Protein AF-D0NAR8-F1 (afdb_monomer_lite)

Sequence (152 aa):
MAVKVINKGDDSAAKRYLLDIAKFHYDNLNNCILAELLELKSSEFAEIKTELEHRCYVKFRYSLFAGPPPFELVAHAASTVPAHEMETWLSAQLDIARYDMQEHRVYKMTDNDQLRLEQLVACAHKKLGPWDETELNREQFYDALAEIVRCA

Foldseek 3Di:
DQLVVLVPDDDPLQSVLSVLLVVQLVVFLVVQLVVVVVVDPDPDPVVSVVVSCVRSPRDSDPACLSPAHQPCVQQVPHQWHFLVSSLVVLVVRLVVNVVCCVVVVTDVDDPVSNVLSVQLSVLSCVQSVVRGRPIGGNVRVSVSRVSSNVRD

Organism: Phytophthora infestans (strain T30-4) (NCBI:txid403677)

Radius of gyration: 17.8 Å; chains: 1; bounding box: 34×36×50 Å

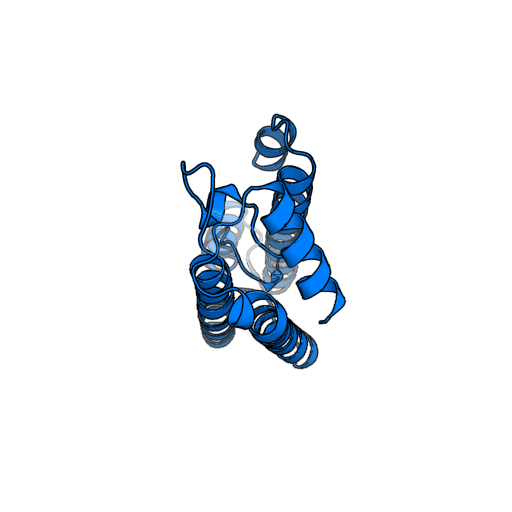Structure (mmCIF, N/CA/C/O backbone):
data_AF-D0NAR8-F1
#
_entry.id   AF-D0NAR8-F1
#
loop_
_atom_site.group_PDB
_atom_site.id
_atom_site.type_symbol
_atom_site.label_atom_id
_atom_site.label_alt_id
_atom_site.label_comp_id
_atom_site.label_asym_id
_atom_site.label_entity_id
_atom_site.label_seq_id
_atom_site.pdbx_PDB_ins_code
_atom_site.Cartn_x
_atom_site.Cartn_y
_atom_site.Cartn_z
_atom_site.occupancy
_atom_site.B_iso_or_equiv
_atom_site.auth_seq_id
_atom_site.auth_comp_id
_atom_site.auth_asym_id
_atom_site.auth_atom_id
_atom_site.pdbx_PDB_model_num
ATOM 1 N N . MET A 1 1 ? -6.258 17.018 9.406 1.00 65.38 1 MET A N 1
ATOM 2 C CA . MET A 1 1 ? -6.691 15.639 9.083 1.00 65.38 1 MET A CA 1
ATOM 3 C C . MET A 1 1 ? -6.069 15.236 7.757 1.00 65.38 1 MET A C 1
ATOM 5 O O . MET A 1 1 ? -6.126 16.047 6.837 1.00 65.38 1 MET A O 1
ATOM 9 N N . ALA A 1 2 ? -5.478 14.040 7.671 1.00 76.75 2 ALA A N 1
ATOM 10 C CA . ALA A 1 2 ? -4.703 13.566 6.516 1.00 76.75 2 ALA A CA 1
ATOM 11 C C . ALA A 1 2 ? -5.471 13.687 5.188 1.00 76.75 2 ALA A C 1
ATOM 13 O O . ALA A 1 2 ? -4.961 14.269 4.238 1.00 76.75 2 ALA A O 1
ATOM 14 N N . VAL A 1 3 ? -6.750 13.298 5.169 1.00 82.56 3 VAL A N 1
ATOM 15 C CA . VAL A 1 3 ? -7.638 13.417 3.994 1.00 82.56 3 VAL A CA 1
ATOM 16 C C . VAL A 1 3 ? -7.717 14.849 3.449 1.00 82.56 3 VAL A C 1
ATOM 18 O O . VAL A 1 3 ? -7.677 15.057 2.241 1.00 82.56 3 VAL A O 1
ATOM 21 N N . LYS A 1 4 ? -7.768 15.869 4.322 1.00 83.19 4 LYS A N 1
ATOM 22 C CA . LYS A 1 4 ? -7.787 17.279 3.884 1.00 83.19 4 LYS A CA 1
ATOM 23 C C . LYS A 1 4 ? -6.478 17.699 3.216 1.00 83.19 4 LYS A C 1
ATOM 25 O O . LYS A 1 4 ? -6.505 18.599 2.387 1.00 83.19 4 LYS A O 1
ATOM 30 N N . VAL A 1 5 ? -5.351 17.108 3.612 1.00 81.81 5 VAL A N 1
ATOM 31 C CA . VAL A 1 5 ? -4.043 17.375 2.998 1.00 81.81 5 VAL A CA 1
ATOM 32 C C . VAL A 1 5 ? -3.958 16.662 1.651 1.00 81.81 5 VAL A C 1
ATOM 34 O O . VAL A 1 5 ? -3.660 17.314 0.659 1.00 81.81 5 VAL A O 1
ATOM 37 N N . ILE A 1 6 ? -4.331 15.379 1.596 1.00 84.25 6 ILE A N 1
ATOM 38 C CA . ILE A 1 6 ? -4.351 14.574 0.363 1.00 84.25 6 ILE A CA 1
ATOM 39 C C . ILE A 1 6 ? -5.232 15.232 -0.707 1.00 84.25 6 ILE A C 1
ATOM 41 O O . ILE A 1 6 ? -4.829 15.373 -1.857 1.00 84.25 6 ILE A O 1
ATOM 45 N N . ASN A 1 7 ? -6.412 15.727 -0.324 1.00 86.06 7 ASN A N 1
ATOM 46 C CA . ASN A 1 7 ? -7.346 16.344 -1.265 1.00 86.06 7 ASN A CA 1
ATOM 47 C C . ASN A 1 7 ? -6.821 17.619 -1.945 1.00 86.06 7 ASN A C 1
ATOM 49 O O . ASN A 1 7 ? -7.359 17.975 -2.993 1.00 86.06 7 ASN A O 1
ATOM 53 N N . LYS A 1 8 ? -5.784 18.269 -1.396 1.00 86.88 8 LYS A N 1
ATOM 54 C CA . LYS A 1 8 ? -5.131 19.438 -2.007 1.00 86.88 8 LYS A CA 1
ATOM 55 C C . LYS A 1 8 ? -4.143 19.086 -3.119 1.00 86.88 8 LYS A C 1
ATOM 57 O O . LYS A 1 8 ? -3.727 19.995 -3.819 1.00 86.88 8 LYS A O 1
ATOM 62 N N . GLY A 1 9 ? -3.734 17.822 -3.245 1.00 83.69 9 GLY A N 1
ATOM 63 C CA . GLY A 1 9 ? -2.835 17.402 -4.318 1.00 83.69 9 GLY A CA 1
ATOM 64 C C . GLY A 1 9 ? -3.507 17.478 -5.689 1.00 83.69 9 GLY A C 1
ATOM 65 O O . GLY A 1 9 ? -4.735 17.366 -5.783 1.00 83.69 9 GLY A O 1
ATOM 66 N N . ASP A 1 10 ? -2.697 17.614 -6.735 1.00 86.50 10 ASP A N 1
ATOM 67 C CA . ASP A 1 10 ? -3.163 17.683 -8.126 1.00 86.50 10 ASP A CA 1
ATOM 68 C C . ASP A 1 10 ? -3.060 16.330 -8.851 1.00 86.50 10 ASP A C 1
ATOM 70 O O . ASP A 1 10 ? -3.876 16.032 -9.723 1.00 86.50 10 ASP A O 1
ATOM 74 N N . ASP A 1 11 ? -2.121 15.464 -8.451 1.00 85.94 11 ASP A N 1
ATOM 75 C CA . ASP A 1 11 ? -1.974 14.118 -9.017 1.00 85.94 11 ASP A CA 1
ATOM 76 C C . ASP A 1 11 ? -3.108 13.193 -8.548 1.00 85.94 11 ASP A C 1
ATOM 78 O O . ASP A 1 11 ? -3.157 12.734 -7.405 1.00 85.94 11 ASP A O 1
ATOM 82 N N . SER A 1 12 ? -4.032 12.899 -9.461 1.00 86.94 12 SER A N 1
ATOM 83 C CA . SER A 1 12 ? -5.187 12.044 -9.187 1.00 86.94 12 SER A CA 1
ATOM 84 C C . SER A 1 12 ? -4.835 10.594 -8.823 1.00 86.94 12 SER A C 1
ATOM 86 O O . SER A 1 12 ? -5.561 9.991 -8.027 1.00 86.94 12 SER A O 1
ATOM 88 N N . ALA A 1 13 ? -3.740 10.040 -9.357 1.00 86.81 13 ALA A N 1
ATOM 89 C CA . ALA A 1 13 ? -3.303 8.678 -9.064 1.00 86.81 13 ALA A CA 1
ATOM 90 C C . ALA A 1 13 ? -2.695 8.616 -7.661 1.00 86.81 13 ALA A C 1
ATOM 92 O O . ALA A 1 13 ? -3.166 7.838 -6.827 1.00 86.81 13 ALA A O 1
ATOM 93 N N . ALA A 1 14 ? -1.756 9.520 -7.357 1.00 86.88 14 ALA A N 1
ATOM 94 C CA . ALA A 1 14 ? -1.178 9.645 -6.019 1.00 86.88 14 ALA A CA 1
ATOM 95 C C . ALA A 1 14 ? -2.262 9.848 -4.951 1.00 86.88 14 ALA A C 1
ATOM 97 O O . ALA A 1 14 ? -2.258 9.187 -3.912 1.00 86.88 14 ALA A O 1
ATOM 98 N N . LYS A 1 15 ? -3.239 10.725 -5.220 1.00 89.12 15 LYS A N 1
ATOM 99 C CA . LYS A 1 15 ? -4.372 10.965 -4.314 1.00 89.12 15 LYS A CA 1
ATOM 100 C C . LYS A 1 15 ? -5.164 9.706 -4.028 1.00 89.12 15 LYS A C 1
ATOM 102 O O . LYS A 1 15 ? -5.512 9.485 -2.874 1.00 89.12 15 LYS A O 1
ATOM 107 N N . ARG A 1 16 ? -5.481 8.916 -5.056 1.00 88.06 16 ARG A N 1
ATOM 108 C CA . ARG A 1 16 ? -6.263 7.689 -4.891 1.00 88.06 16 ARG A CA 1
ATOM 109 C C . ARG A 1 16 ? -5.545 6.724 -3.955 1.00 88.06 16 ARG A C 1
ATOM 111 O O . ARG A 1 16 ? -6.128 6.350 -2.946 1.00 88.06 16 ARG A O 1
ATOM 118 N N . TYR A 1 17 ? -4.270 6.441 -4.217 1.00 86.75 17 TYR A N 1
ATOM 119 C CA . TYR A 1 17 ? -3.479 5.556 -3.361 1.00 86.75 17 TYR A CA 1
ATOM 120 C C . TYR A 1 17 ? -3.367 6.083 -1.930 1.00 86.75 17 TYR A C 1
ATOM 122 O O . TYR A 1 17 ? -3.604 5.350 -0.977 1.00 86.75 17 TYR A O 1
ATOM 130 N N . LEU A 1 18 ? -3.099 7.379 -1.752 1.00 87.44 18 LEU A N 1
ATOM 131 C CA . LEU A 1 18 ? -3.034 7.984 -0.421 1.00 87.44 18 LEU A CA 1
ATOM 132 C C . LEU A 1 18 ? -4.375 7.933 0.328 1.00 87.44 18 LEU A C 1
ATOM 134 O O . LEU A 1 18 ? -4.382 7.784 1.552 1.00 87.44 18 LEU A O 1
ATOM 138 N N . LEU A 1 19 ? -5.504 8.072 -0.373 1.00 88.56 19 LEU A N 1
ATOM 139 C CA . LEU A 1 19 ? -6.835 7.941 0.220 1.00 88.56 19 LEU A CA 1
ATOM 140 C C . LEU A 1 19 ? -7.133 6.498 0.627 1.00 88.56 19 LEU A C 1
ATOM 142 O O . LEU A 1 19 ? -7.647 6.300 1.726 1.00 88.56 19 LEU A 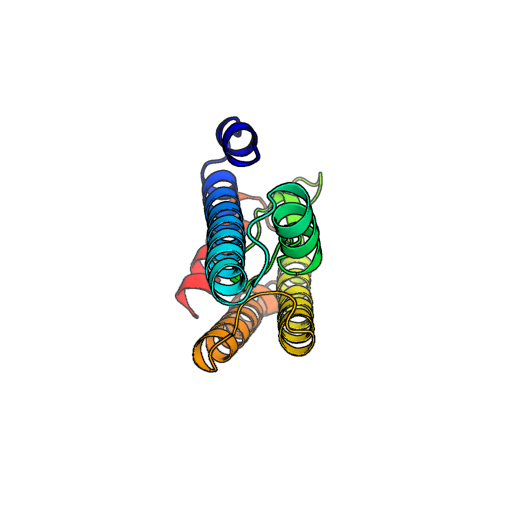O 1
ATOM 146 N N . ASP A 1 20 ? -6.784 5.519 -0.208 1.00 85.44 20 ASP A N 1
ATOM 147 C CA . ASP A 1 20 ? -6.939 4.095 0.105 1.00 85.44 20 ASP A CA 1
ATOM 148 C C . ASP A 1 20 ? -6.100 3.723 1.335 1.00 85.44 20 ASP A C 1
ATOM 150 O O . ASP A 1 20 ? -6.621 3.141 2.290 1.00 85.44 20 ASP A O 1
ATOM 154 N N . ILE A 1 21 ? -4.851 4.203 1.389 1.00 85.12 21 ILE A N 1
ATOM 155 C CA . ILE A 1 21 ? -3.963 4.004 2.536 1.00 85.12 21 ILE A CA 1
ATOM 156 C C . ILE A 1 21 ? -4.544 4.642 3.803 1.00 85.12 21 ILE A C 1
ATOM 158 O O . ILE A 1 21 ? -4.618 4.014 4.862 1.00 85.12 21 ILE A O 1
ATOM 162 N N . ALA A 1 22 ? -4.997 5.896 3.712 1.00 85.75 22 ALA A N 1
ATOM 163 C CA . ALA A 1 22 ? -5.604 6.583 4.845 1.00 85.75 22 ALA A CA 1
ATOM 164 C C . ALA A 1 22 ? -6.866 5.884 5.338 1.00 85.75 22 ALA A C 1
ATOM 166 O O . ALA A 1 22 ? -7.045 5.743 6.549 1.00 85.75 22 ALA A O 1
ATOM 167 N N . LYS A 1 23 ? -7.715 5.423 4.420 1.00 86.12 23 LYS A N 1
ATOM 168 C CA . LYS A 1 23 ? -8.919 4.673 4.754 1.00 86.12 23 LYS A CA 1
ATOM 169 C C . LYS A 1 23 ? -8.572 3.381 5.486 1.00 86.12 23 LYS A C 1
ATOM 171 O O . LYS A 1 23 ? -9.100 3.171 6.570 1.00 86.12 23 LYS A O 1
ATOM 176 N N . PHE A 1 24 ? -7.637 2.585 4.968 1.00 84.06 24 PHE A N 1
ATOM 177 C CA . PHE A 1 24 ? -7.184 1.358 5.624 1.00 84.06 24 PHE A CA 1
ATOM 178 C C . PHE A 1 24 ? -6.733 1.608 7.071 1.00 84.06 24 PHE A C 1
ATOM 180 O O . PHE A 1 24 ? -7.134 0.884 7.981 1.00 84.06 24 PHE A O 1
ATOM 187 N N . HIS A 1 25 ? -5.941 2.655 7.322 1.00 82.06 25 HIS A N 1
ATOM 188 C CA . HIS A 1 25 ? -5.509 2.976 8.685 1.00 82.06 25 HIS A CA 1
ATOM 189 C C . HIS A 1 25 ? -6.653 3.435 9.591 1.00 82.06 25 HIS A C 1
ATOM 191 O O . HIS A 1 25 ? -6.705 3.015 10.746 1.00 82.06 25 HIS A O 1
ATOM 197 N N . TYR A 1 26 ? -7.561 4.280 9.093 1.00 84.69 26 TYR A N 1
ATOM 198 C CA . TYR A 1 26 ? -8.714 4.727 9.877 1.00 84.69 26 TYR A CA 1
ATOM 199 C C . TYR A 1 26 ? -9.671 3.576 10.195 1.00 84.69 26 TYR A C 1
ATOM 201 O O . TYR A 1 26 ? -10.137 3.485 11.328 1.00 84.69 26 TYR A O 1
ATOM 209 N N . ASP A 1 27 ? -9.914 2.678 9.241 1.00 85.12 27 ASP A N 1
ATOM 210 C CA . ASP A 1 27 ? -10.768 1.506 9.435 1.00 85.12 27 ASP A CA 1
ATOM 211 C C . ASP A 1 27 ? -10.151 0.556 10.476 1.00 85.12 27 ASP A C 1
ATOM 213 O O . ASP A 1 27 ? -10.838 0.127 11.401 1.00 85.12 27 ASP A O 1
ATOM 217 N N . ASN A 1 28 ? -8.838 0.303 10.413 1.00 80.69 28 ASN A N 1
ATOM 218 C CA . ASN A 1 28 ? -8.139 -0.508 11.416 1.00 80.69 28 ASN A CA 1
ATOM 219 C C . ASN A 1 28 ? -8.142 0.124 12.810 1.00 80.69 28 ASN A C 1
ATOM 221 O O . ASN A 1 28 ? -8.380 -0.571 13.799 1.00 80.69 28 ASN A O 1
ATOM 225 N N . LEU A 1 29 ? -7.902 1.434 12.896 1.00 82.50 29 LEU A N 1
ATOM 226 C CA . LEU A 1 29 ? -7.947 2.154 14.165 1.00 82.50 29 LEU A CA 1
ATOM 227 C C . LEU A 1 29 ? -9.349 2.086 14.779 1.00 82.50 29 LEU A C 1
ATOM 229 O O . LEU A 1 29 ? -9.486 1.756 15.953 1.00 82.50 29 LEU A O 1
ATOM 233 N N . ASN A 1 30 ? -10.387 2.337 13.978 1.00 86.44 30 ASN A N 1
ATOM 234 C CA . ASN A 1 30 ? -11.775 2.252 14.426 1.00 86.44 30 ASN A CA 1
ATOM 235 C C . ASN A 1 30 ? -12.138 0.835 14.881 1.00 86.44 30 ASN A C 1
ATOM 237 O O . ASN A 1 30 ? -12.743 0.678 15.937 1.00 86.44 30 ASN A O 1
ATOM 241 N N . ASN A 1 31 ? -11.742 -0.192 14.127 1.00 84.25 31 ASN A N 1
ATOM 242 C CA . ASN A 1 31 ? -12.005 -1.584 14.487 1.00 84.25 31 ASN A CA 1
ATOM 243 C C . ASN A 1 31 ? -11.319 -1.974 15.800 1.00 84.25 31 ASN A C 1
ATOM 245 O O . ASN A 1 31 ? -11.947 -2.621 16.635 1.00 84.25 31 ASN A O 1
ATOM 249 N N . CYS A 1 32 ? -10.069 -1.550 16.011 1.00 83.62 32 CYS A N 1
ATOM 250 C CA . CYS A 1 32 ? -9.391 -1.763 17.287 1.00 83.62 32 CYS A CA 1
ATOM 251 C C . CYS A 1 32 ? -10.131 -1.070 18.432 1.00 83.62 32 CYS A C 1
ATOM 253 O O . CYS A 1 32 ? -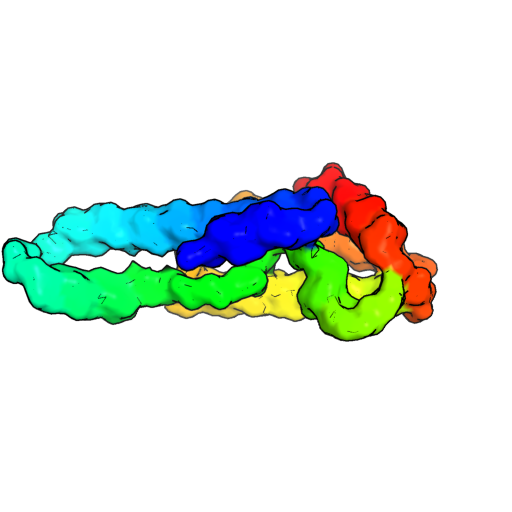10.432 -1.709 19.435 1.00 83.62 32 CYS A O 1
ATOM 255 N N . ILE A 1 33 ? -10.478 0.213 18.267 1.00 86.56 33 ILE A N 1
ATOM 256 C CA . ILE A 1 33 ? -11.185 0.976 19.303 1.00 86.56 33 ILE A CA 1
ATOM 257 C C . ILE A 1 33 ? -12.494 0.277 19.679 1.00 86.56 33 ILE A C 1
ATOM 259 O O . ILE A 1 33 ? -12.789 0.127 20.860 1.00 86.56 33 ILE A O 1
ATOM 263 N N . LEU A 1 34 ? -13.267 -0.179 18.690 1.00 87.69 34 LEU A N 1
ATOM 264 C CA . LEU A 1 34 ? -14.518 -0.898 18.931 1.00 87.69 34 LEU A CA 1
ATOM 265 C C . LEU A 1 34 ? -14.299 -2.225 19.666 1.00 87.69 34 LEU A C 1
ATOM 267 O O . LEU A 1 34 ? -15.085 -2.546 20.552 1.00 87.69 34 LEU A O 1
ATOM 271 N N . ALA A 1 35 ? -13.254 -2.980 19.322 1.00 84.44 35 ALA A N 1
ATOM 272 C CA . ALA A 1 35 ? -12.926 -4.232 19.997 1.00 84.44 35 ALA A CA 1
ATOM 273 C C . ALA A 1 35 ? -12.499 -3.999 21.456 1.00 84.44 35 ALA A C 1
ATOM 275 O O . ALA A 1 35 ? -13.053 -4.618 22.359 1.00 84.44 35 ALA A O 1
ATOM 276 N N . GLU A 1 36 ? -11.589 -3.055 21.704 1.00 86.31 36 GLU A N 1
ATOM 277 C CA . GLU A 1 36 ? -11.095 -2.750 23.053 1.00 86.31 36 GLU A CA 1
ATOM 278 C C . GLU A 1 36 ? -12.186 -2.159 23.951 1.00 86.31 36 GLU A C 1
ATOM 280 O O . GLU A 1 36 ? -12.275 -2.505 25.126 1.00 86.31 36 GLU A O 1
ATOM 285 N N . LEU A 1 37 ? -13.081 -1.321 23.414 1.00 86.88 37 LEU A N 1
ATOM 286 C CA . LEU A 1 37 ? -14.216 -0.790 24.177 1.00 86.88 37 LEU A CA 1
ATOM 287 C C . LEU A 1 37 ? -15.155 -1.886 24.710 1.00 86.88 37 LEU A C 1
ATOM 289 O O . LEU A 1 37 ? -15.831 -1.650 25.708 1.00 86.88 37 LEU A O 1
ATOM 293 N N . LEU A 1 38 ? -15.204 -3.064 24.078 1.00 85.38 38 LEU A N 1
ATOM 294 C CA . LEU A 1 38 ? -15.977 -4.211 24.573 1.00 85.38 38 LEU A CA 1
ATOM 295 C C . LEU A 1 38 ? -15.266 -4.961 25.710 1.00 85.38 38 LEU A C 1
ATOM 297 O O . LEU A 1 38 ? -15.927 -5.647 26.490 1.00 85.38 38 LEU A O 1
ATOM 301 N N . GLU A 1 39 ? -13.941 -4.849 25.808 1.00 86.38 39 GLU A N 1
ATOM 302 C CA . GLU A 1 39 ? -13.127 -5.544 26.812 1.00 86.38 39 GLU A CA 1
ATOM 303 C C . GLU A 1 39 ? -12.797 -4.673 28.032 1.00 86.38 39 GLU A C 1
ATOM 305 O O . GLU A 1 39 ? -12.563 -5.188 29.134 1.00 86.38 39 GLU A O 1
ATOM 310 N N . LEU A 1 40 ? -12.782 -3.349 27.861 1.00 86.62 40 LEU A N 1
ATOM 311 C CA . LEU A 1 40 ? -12.502 -2.404 28.935 1.00 86.62 40 LEU A CA 1
ATOM 312 C C . LEU A 1 40 ? -13.608 -2.426 29.998 1.00 86.62 40 LEU A C 1
ATOM 314 O O . LEU A 1 40 ? -14.799 -2.342 29.717 1.00 86.62 40 LEU A O 1
ATOM 318 N N . LYS A 1 41 ? -13.186 -2.515 31.263 1.00 85.81 41 LYS A N 1
ATOM 319 C CA . LYS A 1 41 ? -14.087 -2.556 32.428 1.00 85.81 41 LYS A CA 1
ATOM 320 C C . LYS A 1 41 ? -14.349 -1.184 33.050 1.00 85.81 41 LYS A C 1
ATOM 322 O O . LYS A 1 41 ? -15.271 -1.056 33.849 1.00 85.81 41 LYS A O 1
ATOM 327 N N . SER A 1 42 ? -13.512 -0.193 32.739 1.00 82.75 42 SER A N 1
ATOM 328 C CA . SER A 1 42 ? -13.656 1.168 33.256 1.00 82.75 42 SER A CA 1
ATOM 329 C C . SER A 1 42 ? -14.708 1.930 32.454 1.00 82.75 42 SER A C 1
ATOM 331 O O . SER A 1 42 ? -14.793 1.778 31.239 1.00 82.75 42 SER A O 1
ATOM 333 N N . SER A 1 43 ? -15.495 2.757 33.140 1.00 83.31 43 SER A N 1
ATOM 334 C CA . SER A 1 43 ? -16.401 3.742 32.537 1.00 83.31 43 SER A CA 1
ATOM 335 C C . SER A 1 43 ? -15.822 5.164 32.561 1.00 83.31 43 SER A C 1
ATOM 337 O O . SER A 1 43 ? -16.462 6.093 32.070 1.00 83.31 43 SER A O 1
ATOM 339 N N . GLU A 1 44 ? -14.634 5.352 33.145 1.00 92.56 44 GLU A N 1
ATOM 340 C CA . GLU A 1 44 ? -13.981 6.654 33.279 1.00 92.56 44 GLU A CA 1
ATOM 341 C C . GLU A 1 44 ? -13.289 7.053 31.973 1.00 92.56 44 GLU A C 1
ATOM 343 O O . GLU A 1 44 ? -12.384 6.376 31.484 1.00 92.56 44 GLU A O 1
ATOM 348 N N . PHE A 1 45 ? -13.681 8.198 31.411 1.00 87.94 45 PHE A N 1
ATOM 349 C CA . PHE A 1 45 ? -13.205 8.635 30.095 1.00 87.94 45 PHE A CA 1
ATOM 350 C C . PHE A 1 45 ? -11.678 8.769 30.012 1.00 87.94 45 PHE A C 1
ATOM 352 O O . PHE A 1 45 ? -11.081 8.391 29.006 1.00 87.94 45 PHE A O 1
ATOM 359 N N . ALA A 1 46 ? -11.034 9.305 31.053 1.00 91.44 46 ALA A N 1
ATOM 360 C CA . ALA A 1 46 ? -9.586 9.511 31.057 1.00 91.44 46 ALA A CA 1
ATOM 361 C C . ALA A 1 46 ? -8.807 8.182 31.030 1.00 91.44 46 ALA A C 1
ATOM 363 O O . ALA A 1 46 ? -7.792 8.077 30.337 1.00 91.44 46 ALA A O 1
ATOM 364 N N . GLU A 1 47 ? -9.305 7.167 31.738 1.00 88.56 47 GLU A N 1
ATOM 365 C CA . GLU A 1 47 ? -8.712 5.828 31.771 1.00 88.56 47 GLU A CA 1
ATOM 366 C C . GLU A 1 47 ? -8.941 5.101 30.446 1.00 88.56 47 GLU A C 1
ATOM 368 O O . GLU A 1 47 ? -7.983 4.627 29.840 1.00 88.56 47 GLU A O 1
ATOM 373 N N . ILE A 1 48 ? -10.182 5.109 29.938 1.00 87.69 48 ILE A N 1
ATOM 374 C CA . ILE A 1 48 ? -10.529 4.526 28.634 1.00 87.69 48 ILE A CA 1
ATOM 375 C C . ILE A 1 48 ? -9.668 5.139 27.531 1.00 87.69 48 ILE A C 1
ATOM 377 O O . ILE A 1 48 ? -9.094 4.415 26.724 1.00 87.69 48 ILE A O 1
ATOM 381 N N . LYS A 1 49 ? -9.542 6.470 27.498 1.00 86.62 49 LYS A N 1
ATOM 382 C CA . LYS A 1 49 ? -8.718 7.162 26.503 1.00 86.62 49 LYS A CA 1
ATOM 383 C C . LYS A 1 49 ? -7.265 6.683 26.558 1.00 86.62 49 LYS A C 1
ATOM 385 O O . LYS A 1 49 ? -6.699 6.377 25.515 1.00 86.62 49 LYS A O 1
ATOM 390 N N . THR A 1 50 ? -6.678 6.632 27.752 1.00 87.38 50 THR A N 1
ATOM 391 C CA . THR A 1 50 ? -5.271 6.243 27.934 1.00 87.38 50 THR A CA 1
ATOM 392 C C . THR A 1 50 ? -5.036 4.797 27.495 1.00 87.38 50 THR A C 1
ATOM 394 O O . THR A 1 50 ? -4.077 4.518 26.778 1.00 87.38 50 THR A O 1
ATOM 397 N N . GLU A 1 51 ? -5.942 3.887 27.855 1.00 86.12 51 GLU A N 1
ATOM 398 C CA . GLU A 1 51 ? -5.870 2.485 27.438 1.00 86.12 51 GLU A CA 1
ATOM 399 C C . GLU A 1 51 ? -6.046 2.326 25.925 1.00 86.12 51 GLU A C 1
ATOM 401 O O . GLU A 1 51 ? -5.275 1.608 25.294 1.00 86.12 51 GLU A O 1
ATOM 406 N N . LEU A 1 52 ? -6.997 3.035 25.311 1.00 85.94 52 LEU A N 1
ATOM 407 C CA . LEU A 1 52 ? -7.180 3.008 23.859 1.00 85.94 52 LEU A CA 1
ATOM 408 C C . LEU A 1 52 ? -5.956 3.558 23.117 1.00 85.94 52 LEU A C 1
ATOM 410 O O . LEU A 1 52 ? -5.536 2.968 22.125 1.00 85.94 52 LEU A O 1
ATOM 414 N N . GLU A 1 53 ? -5.352 4.651 23.588 1.00 83.69 53 GLU A N 1
ATOM 415 C CA . GLU A 1 53 ? -4.122 5.202 23.001 1.00 83.69 53 GLU A CA 1
ATOM 416 C C . GLU A 1 53 ? -2.933 4.233 23.127 1.00 83.69 53 GLU A C 1
ATOM 418 O O . GLU A 1 53 ? -2.086 4.182 22.232 1.00 83.69 53 GLU A O 1
ATOM 423 N N . HIS A 1 54 ? -2.880 3.444 24.205 1.00 83.25 54 HIS A N 1
ATOM 424 C CA . HIS A 1 54 ? -1.847 2.433 24.423 1.00 83.25 54 HIS A CA 1
ATOM 425 C C . HIS A 1 54 ? -2.045 1.181 23.555 1.00 83.25 54 HIS A C 1
ATOM 427 O O . HIS A 1 54 ? -1.089 0.693 22.951 1.00 83.25 54 HIS A O 1
ATOM 433 N N . ARG A 1 55 ? -3.277 0.665 23.487 1.00 79.00 55 ARG A N 1
ATOM 434 C CA . ARG A 1 55 ? -3.604 -0.624 22.857 1.00 79.00 55 ARG A CA 1
ATOM 435 C C . ARG A 1 55 ? -3.888 -0.508 21.366 1.00 79.00 55 ARG A C 1
ATOM 437 O O . ARG A 1 55 ? -3.440 -1.344 20.590 1.00 79.00 55 ARG A O 1
ATOM 444 N N . CYS A 1 56 ? -4.559 0.559 20.940 1.00 79.62 56 CYS A N 1
ATOM 445 C CA . CYS A 1 56 ? -4.908 0.794 19.539 1.00 79.62 56 CYS A CA 1
ATOM 446 C C . CYS A 1 56 ? -3.873 1.639 18.807 1.00 79.62 56 CYS A C 1
ATOM 448 O O . CYS A 1 56 ? -4.191 2.594 18.092 1.00 79.62 56 CYS A O 1
ATOM 450 N N . TYR A 1 57 ? -2.607 1.263 18.962 1.00 67.88 57 TYR A N 1
ATOM 451 C CA . TYR A 1 57 ? -1.499 1.969 18.350 1.00 67.88 57 TYR A CA 1
ATOM 452 C C . TYR A 1 57 ? -1.336 1.622 16.862 1.00 67.88 57 TYR A C 1
ATOM 454 O O . TYR A 1 57 ? -0.426 0.903 16.450 1.00 67.88 57 TYR A O 1
ATOM 462 N N . VAL A 1 58 ? -2.202 2.188 16.021 1.00 63.06 58 VAL A N 1
ATOM 463 C CA . VAL A 1 58 ? -2.062 2.104 14.563 1.00 63.06 58 VAL A CA 1
ATOM 464 C C . VAL A 1 58 ? -1.125 3.218 14.096 1.00 63.06 58 VAL A C 1
ATOM 466 O O . VAL A 1 58 ? -1.549 4.349 13.845 1.00 63.06 58 VAL A O 1
ATOM 469 N N . LYS A 1 59 ? 0.175 2.924 13.961 1.00 60.09 59 LYS A N 1
ATOM 470 C CA . LYS A 1 59 ? 1.067 3.823 13.209 1.00 60.09 59 LYS A CA 1
ATOM 471 C C . LYS A 1 59 ? 0.572 3.883 11.768 1.00 60.09 59 LYS A C 1
ATOM 473 O O . LYS A 1 59 ? 0.473 2.851 11.110 1.00 60.09 59 LYS A O 1
ATOM 478 N N . PHE A 1 60 ? 0.327 5.093 11.268 1.00 55.81 60 PHE A N 1
ATOM 479 C CA . PHE A 1 60 ? 0.218 5.314 9.831 1.00 55.81 60 PHE A CA 1
ATOM 480 C C . PHE A 1 60 ? 1.556 4.914 9.207 1.00 55.81 60 PHE A C 1
ATOM 482 O O . PHE A 1 60 ? 2.582 5.555 9.449 1.00 55.81 60 PHE A O 1
ATOM 489 N N . ARG A 1 61 ? 1.556 3.810 8.473 1.00 63.41 61 ARG A N 1
ATOM 490 C CA . ARG A 1 61 ? 2.720 3.270 7.784 1.00 63.41 61 ARG A CA 1
ATOM 491 C C . ARG A 1 61 ? 2.264 2.896 6.399 1.00 63.41 61 ARG A C 1
ATOM 493 O O . ARG A 1 61 ? 1.299 2.155 6.261 1.00 63.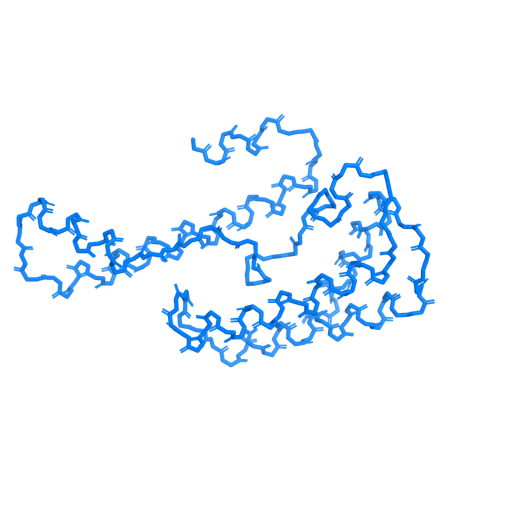41 61 ARG A O 1
ATOM 500 N N . TYR A 1 62 ? 2.989 3.365 5.397 1.00 60.50 62 TYR A N 1
ATOM 501 C CA . TYR A 1 62 ? 2.848 2.812 4.063 1.00 60.50 62 TYR A CA 1
ATOM 502 C C . TYR A 1 62 ? 3.038 1.305 4.170 1.00 60.50 62 TYR A C 1
ATOM 504 O O . TYR A 1 62 ? 4.069 0.835 4.636 1.00 60.50 62 TYR A O 1
ATOM 512 N N . SER A 1 63 ? 1.979 0.575 3.869 1.00 66.25 63 SER A N 1
ATOM 513 C CA . SER A 1 63 ? 1.924 -0.866 3.993 1.00 66.25 63 SER A CA 1
ATOM 514 C C . SER A 1 63 ? 1.240 -1.369 2.747 1.00 66.25 63 SER A C 1
ATOM 516 O O . SER A 1 63 ? 0.215 -0.813 2.349 1.00 66.25 63 SER A O 1
ATOM 518 N N . LEU A 1 64 ? 1.771 -2.436 2.158 1.00 73.06 64 LEU A N 1
ATOM 519 C CA . LEU A 1 64 ? 1.122 -3.060 1.012 1.00 73.06 64 LEU A CA 1
ATOM 520 C C . LEU A 1 64 ? -0.294 -3.561 1.329 1.00 73.06 64 LEU A C 1
ATOM 522 O O . LEU A 1 64 ? -1.090 -3.691 0.405 1.00 73.06 64 LEU A O 1
ATOM 526 N N . PHE A 1 65 ? -0.654 -3.758 2.605 1.00 73.00 65 PHE A N 1
ATOM 527 C CA . PHE A 1 65 ? -2.043 -4.032 2.999 1.00 73.00 65 PHE A CA 1
ATOM 528 C C . PHE A 1 65 ? -3.008 -2.918 2.613 1.00 73.00 65 PHE A C 1
ATOM 530 O O . PHE A 1 65 ? -4.169 -3.159 2.295 1.00 73.00 65 PHE A O 1
ATOM 537 N N . ALA A 1 66 ? -2.515 -1.690 2.676 1.00 73.56 66 ALA A N 1
ATOM 538 C CA . ALA A 1 66 ? -3.282 -0.482 2.468 1.00 73.56 66 ALA A CA 1
ATOM 539 C C . ALA A 1 66 ? -3.336 -0.092 0.977 1.00 73.56 66 ALA A C 1
ATOM 541 O O . ALA A 1 66 ? -4.138 0.752 0.583 1.00 73.56 66 ALA A O 1
ATOM 542 N N . GLY A 1 67 ? -2.490 -0.723 0.158 1.00 76.56 67 GLY A N 1
ATOM 543 C CA . GLY A 1 67 ? -2.355 -0.480 -1.269 1.00 76.56 67 GLY A CA 1
ATOM 544 C C . GLY A 1 67 ? -0.915 -0.160 -1.675 1.00 76.56 67 GLY A C 1
ATOM 545 O O . GLY A 1 67 ? -0.018 -0.051 -0.834 1.00 76.56 67 GLY A O 1
ATOM 546 N N . PRO A 1 68 ? -0.671 -0.028 -2.985 1.00 80.88 68 PRO A N 1
ATOM 547 C CA . PRO A 1 68 ? 0.649 0.298 -3.497 1.00 80.88 68 PRO A CA 1
ATOM 548 C C . PRO A 1 68 ? 1.010 1.782 -3.265 1.00 80.88 68 PRO A C 1
ATOM 550 O O . PRO A 1 68 ? 0.133 2.602 -2.975 1.00 80.88 68 PRO A O 1
ATOM 553 N N . PRO A 1 69 ? 2.297 2.155 -3.387 1.00 87.75 69 PRO A N 1
ATOM 554 C CA . PRO A 1 69 ? 2.758 3.503 -3.071 1.00 87.75 69 PRO A CA 1
ATOM 555 C C . PRO A 1 69 ? 2.464 4.517 -4.189 1.00 87.75 69 PRO A C 1
ATOM 557 O O . PRO A 1 69 ? 2.430 4.150 -5.366 1.00 87.75 69 PRO A O 1
ATOM 560 N N . PRO A 1 70 ? 2.335 5.816 -3.858 1.00 90.31 70 PRO A N 1
ATOM 561 C CA . PRO A 1 70 ? 2.469 6.874 -4.854 1.00 90.31 70 PRO A CA 1
ATOM 562 C C . PRO A 1 70 ? 3.922 6.970 -5.354 1.00 90.31 70 PRO A C 1
ATOM 564 O O . PRO A 1 70 ? 4.855 6.609 -4.633 1.00 90.31 70 PRO A O 1
ATOM 567 N N . PHE A 1 71 ? 4.117 7.505 -6.562 1.00 91.56 71 PHE A N 1
ATOM 568 C CA . PHE A 1 71 ? 5.431 7.632 -7.207 1.00 91.56 71 PHE A CA 1
ATOM 569 C C . PHE A 1 71 ? 6.456 8.354 -6.322 1.00 91.56 71 PHE A C 1
ATOM 571 O O . PHE A 1 71 ? 7.559 7.859 -6.106 1.00 91.56 71 PHE A O 1
ATOM 578 N N . GLU A 1 72 ? 6.069 9.490 -5.740 1.00 89.25 72 GLU A N 1
ATOM 579 C CA . GLU A 1 72 ? 6.930 10.344 -4.913 1.00 89.25 72 GLU A CA 1
ATOM 580 C C . GLU A 1 72 ? 7.423 9.650 -3.635 1.00 89.25 72 GLU A C 1
ATOM 582 O O . GLU A 1 72 ? 8.368 10.117 -3.004 1.00 89.25 72 GLU A O 1
ATOM 587 N N . LEU A 1 73 ? 6.803 8.538 -3.229 1.00 88.12 73 LEU A N 1
ATOM 588 C CA . LEU A 1 73 ? 7.280 7.770 -2.082 1.00 88.12 73 LEU A CA 1
ATOM 589 C C . LEU A 1 73 ? 8.510 6.922 -2.418 1.00 88.12 73 LEU A C 1
ATOM 591 O O . LEU A 1 73 ? 9.304 6.648 -1.522 1.00 88.12 73 LEU A O 1
ATOM 595 N N . VAL A 1 74 ? 8.654 6.521 -3.682 1.00 90.44 74 VAL A N 1
ATOM 596 C CA . VAL A 1 74 ? 9.812 5.764 -4.173 1.00 90.44 74 VAL A CA 1
ATOM 597 C C . VAL A 1 74 ? 10.832 6.723 -4.786 1.00 90.44 74 VAL A C 1
ATOM 599 O O . VAL A 1 74 ? 11.990 6.720 -4.398 1.00 90.44 74 VAL A O 1
ATOM 602 N N . ALA A 1 75 ? 10.381 7.628 -5.659 1.00 91.00 75 ALA A N 1
ATOM 603 C CA . ALA A 1 75 ? 11.239 8.590 -6.350 1.00 91.00 75 ALA A CA 1
ATOM 604 C C . ALA A 1 75 ? 11.726 9.748 -5.458 1.00 91.00 75 ALA A C 1
ATOM 606 O O . ALA A 1 75 ? 12.603 10.519 -5.850 1.00 91.00 75 ALA A O 1
ATOM 607 N N . HIS A 1 76 ? 11.136 9.934 -4.273 1.00 87.00 76 HIS A N 1
ATOM 608 C CA . HIS A 1 76 ? 11.373 11.094 -3.414 1.00 87.00 76 HIS A CA 1
ATOM 609 C C . HIS A 1 76 ? 11.139 12.428 -4.151 1.00 87.00 76 HIS A C 1
ATOM 611 O O . HIS A 1 76 ? 10.000 12.816 -4.400 1.00 87.00 76 HIS A O 1
ATOM 617 N N . ALA A 1 77 ? 12.214 13.153 -4.475 1.00 88.12 77 ALA A N 1
ATOM 618 C CA . ALA A 1 77 ? 12.175 14.417 -5.212 1.00 88.12 77 ALA A CA 1
ATOM 619 C C . ALA A 1 77 ? 12.621 14.275 -6.682 1.00 88.12 77 ALA A C 1
ATOM 621 O O . ALA A 1 77 ? 12.677 15.276 -7.398 1.00 88.12 77 ALA A O 1
ATOM 622 N N . ALA A 1 78 ? 12.973 13.065 -7.123 1.00 92.19 78 ALA A N 1
ATOM 623 C CA . ALA A 1 78 ? 13.428 12.796 -8.478 1.00 92.19 78 ALA A CA 1
ATOM 624 C C . ALA A 1 78 ? 12.266 12.807 -9.484 1.00 92.19 78 ALA A C 1
ATOM 626 O O . ALA A 1 78 ? 11.100 12.596 -9.147 1.00 92.19 78 ALA A O 1
ATOM 627 N N . SER A 1 79 ? 12.594 13.071 -10.750 1.00 93.81 79 SER A N 1
ATOM 628 C CA . SER A 1 79 ? 11.632 13.033 -11.860 1.00 93.81 79 SER A CA 1
ATOM 629 C C . SER A 1 79 ? 11.389 11.626 -12.407 1.00 93.81 79 SER A C 1
ATOM 631 O O . SER A 1 79 ? 10.405 11.412 -13.116 1.00 93.81 79 SER A O 1
ATOM 633 N N . THR A 1 80 ? 12.291 10.694 -12.106 1.00 96.19 80 THR A N 1
ATOM 634 C CA . THR A 1 80 ? 12.243 9.286 -12.508 1.00 96.19 80 THR A CA 1
ATOM 635 C C . THR A 1 80 ? 12.688 8.398 -11.352 1.00 96.19 80 THR A C 1
ATOM 637 O O . THR A 1 80 ? 13.239 8.893 -10.367 1.00 96.19 80 THR A O 1
ATOM 640 N N . VAL A 1 81 ? 12.399 7.106 -11.470 1.00 95.38 81 VAL A N 1
ATOM 641 C CA . VAL A 1 81 ? 12.850 6.065 -10.549 1.00 95.38 81 VAL A CA 1
ATOM 642 C C . VAL A 1 81 ? 13.285 4.833 -11.350 1.00 95.38 81 VAL A C 1
ATOM 644 O O . VAL A 1 81 ? 12.540 4.426 -12.249 1.00 95.38 81 VAL A O 1
ATOM 647 N N . PRO A 1 82 ? 14.431 4.204 -11.049 1.00 96.25 82 PRO A N 1
ATOM 648 C CA . PRO A 1 82 ? 14.787 2.918 -11.639 1.00 96.25 82 PRO A CA 1
ATOM 649 C C . PRO A 1 82 ? 13.715 1.858 -11.352 1.00 96.25 82 PRO A C 1
ATOM 651 O O . PRO A 1 82 ? 13.191 1.769 -10.236 1.00 96.25 82 PRO A O 1
ATOM 654 N N . ALA A 1 83 ? 13.392 1.014 -12.335 1.00 94.56 83 ALA A N 1
ATOM 655 C CA . ALA A 1 83 ? 12.425 -0.072 -12.150 1.00 94.56 83 ALA A CA 1
ATOM 656 C C . ALA A 1 83 ? 12.834 -1.016 -10.998 1.00 94.56 83 ALA A C 1
ATOM 658 O O . ALA A 1 83 ? 11.978 -1.440 -10.215 1.00 94.56 83 ALA A O 1
ATOM 659 N N . HIS A 1 84 ? 14.137 -1.259 -10.834 1.00 93.88 84 HIS A N 1
ATOM 660 C CA . HIS A 1 84 ? 14.700 -2.007 -9.713 1.00 93.88 84 HIS A CA 1
ATOM 661 C C . HIS A 1 84 ? 14.409 -1.378 -8.335 1.00 93.88 84 HIS A C 1
ATOM 663 O O . HIS A 1 84 ? 14.128 -2.099 -7.374 1.00 93.88 84 HIS A O 1
ATOM 669 N N . GLU A 1 85 ? 14.414 -0.046 -8.206 1.00 92.88 85 GLU A N 1
ATOM 670 C CA . GLU A 1 85 ? 14.088 0.617 -6.934 1.00 92.88 85 GLU A CA 1
ATOM 671 C C . GLU A 1 85 ? 12.613 0.429 -6.564 1.00 92.88 85 GLU A C 1
ATOM 673 O O . GLU A 1 85 ? 12.289 0.170 -5.402 1.00 92.88 85 GLU A O 1
ATOM 678 N N . MET A 1 86 ? 11.711 0.481 -7.549 1.00 92.75 86 MET A N 1
ATOM 679 C CA . MET A 1 86 ? 10.295 0.167 -7.342 1.00 92.75 86 MET A CA 1
ATOM 680 C C . MET A 1 86 ? 10.101 -1.288 -6.889 1.00 92.75 86 MET A C 1
ATOM 682 O O . MET A 1 86 ? 9.357 -1.543 -5.940 1.00 92.75 86 MET A O 1
ATOM 686 N N . GLU A 1 87 ? 10.775 -2.243 -7.532 1.00 93.06 87 GLU A N 1
ATOM 687 C CA . GLU A 1 87 ? 10.728 -3.660 -7.150 1.00 93.06 87 GLU A CA 1
ATOM 688 C C . GLU A 1 87 ? 11.261 -3.889 -5.727 1.00 93.06 87 GLU A C 1
ATOM 690 O O . GLU A 1 87 ? 10.632 -4.577 -4.912 1.00 93.06 87 GLU A O 1
ATOM 695 N N . THR A 1 88 ? 12.396 -3.267 -5.408 1.00 91.88 88 THR A N 1
ATOM 696 C CA . THR A 1 88 ? 13.026 -3.334 -4.086 1.00 91.88 88 THR A CA 1
ATOM 697 C C . THR A 1 88 ? 12.116 -2.746 -3.017 1.00 91.88 88 THR A C 1
ATOM 699 O O . THR A 1 88 ? 11.954 -3.341 -1.950 1.00 91.88 88 THR A O 1
ATOM 702 N N . TRP A 1 89 ? 11.459 -1.620 -3.306 1.00 91.31 89 TRP A N 1
ATOM 703 C CA . TRP A 1 89 ? 10.501 -1.010 -2.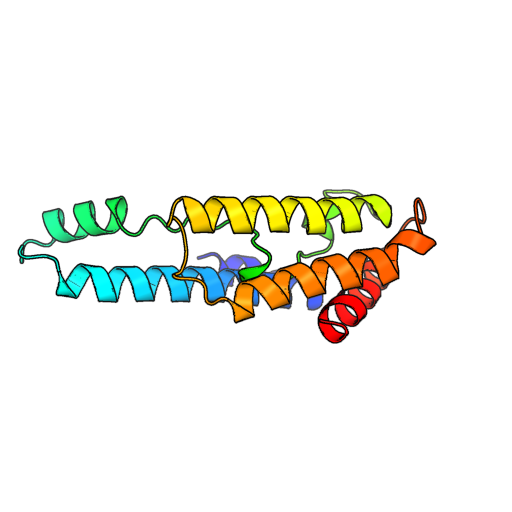390 1.00 91.31 89 TRP A CA 1
ATOM 704 C C . TRP A 1 89 ? 9.339 -1.961 -2.082 1.00 91.31 89 TRP A C 1
ATOM 706 O O . TRP A 1 89 ? 9.024 -2.176 -0.911 1.00 91.31 89 TRP A O 1
ATOM 716 N N . LEU A 1 90 ? 8.731 -2.569 -3.109 1.00 89.56 90 LEU A N 1
ATOM 717 C CA . LEU A 1 90 ? 7.615 -3.511 -2.941 1.00 89.56 90 LEU A CA 1
ATOM 718 C C . LEU A 1 90 ? 8.041 -4.731 -2.112 1.00 89.56 90 LEU A C 1
ATOM 720 O O . LEU A 1 90 ? 7.329 -5.134 -1.192 1.00 89.56 90 LEU A O 1
ATOM 724 N N . SER A 1 91 ? 9.230 -5.269 -2.376 1.00 89.88 91 SER A N 1
ATOM 725 C CA . SER A 1 91 ? 9.782 -6.402 -1.626 1.00 89.88 91 SER A CA 1
ATOM 726 C C . SER A 1 91 ? 10.028 -6.052 -0.155 1.00 89.88 91 SER A C 1
ATOM 728 O O . SER A 1 91 ? 9.575 -6.769 0.737 1.00 89.88 91 SER A O 1
ATOM 730 N N . ALA A 1 92 ? 10.650 -4.902 0.123 1.00 88.75 92 ALA A N 1
ATOM 731 C CA . ALA A 1 92 ? 10.898 -4.442 1.489 1.00 88.75 92 ALA A CA 1
ATOM 732 C C . ALA A 1 92 ? 9.597 -4.224 2.281 1.00 88.75 92 ALA A C 1
ATOM 734 O O . ALA A 1 92 ? 9.534 -4.514 3.478 1.00 88.75 92 ALA A O 1
ATOM 735 N N . GLN A 1 93 ? 8.532 -3.747 1.627 1.00 85.31 93 GLN A N 1
ATOM 736 C CA . GLN A 1 93 ? 7.241 -3.587 2.294 1.00 85.31 93 GLN A CA 1
ATOM 737 C C . GLN A 1 93 ? 6.542 -4.910 2.610 1.00 85.31 93 GLN A C 1
ATOM 739 O O . GLN A 1 93 ? 5.801 -4.958 3.591 1.00 85.31 93 GLN A O 1
ATOM 744 N N . LEU A 1 94 ? 6.761 -5.977 1.833 1.00 84.75 94 LEU A N 1
ATOM 745 C CA . LEU A 1 94 ? 6.252 -7.309 2.179 1.00 84.75 94 LEU A CA 1
ATOM 746 C C . LEU A 1 94 ? 6.890 -7.815 3.479 1.00 84.75 94 LEU A C 1
ATOM 748 O O . LEU A 1 94 ? 6.192 -8.354 4.337 1.00 84.75 94 LEU A O 1
ATOM 752 N N . ASP A 1 95 ? 8.190 -7.599 3.661 1.00 84.62 95 ASP A N 1
ATOM 753 C CA . ASP A 1 95 ? 8.878 -8.000 4.891 1.00 84.62 95 ASP A CA 1
ATOM 754 C C . ASP A 1 95 ? 8.409 -7.182 6.101 1.00 84.62 95 ASP A C 1
ATOM 756 O O . ASP A 1 95 ? 8.161 -7.743 7.171 1.00 84.62 95 ASP A O 1
ATOM 760 N N . ILE A 1 96 ? 8.188 -5.873 5.925 1.00 81.62 96 ILE A N 1
ATOM 761 C CA . ILE A 1 96 ? 7.581 -5.019 6.958 1.00 81.62 96 ILE A CA 1
ATOM 762 C C . ILE A 1 96 ? 6.169 -5.503 7.298 1.00 81.62 96 ILE A C 1
ATOM 764 O O . ILE A 1 96 ? 5.829 -5.609 8.475 1.00 81.62 96 ILE A O 1
ATOM 768 N N . ALA A 1 97 ? 5.362 -5.825 6.286 1.00 78.56 97 ALA A N 1
ATOM 769 C CA . ALA A 1 97 ? 4.011 -6.339 6.462 1.00 78.56 97 ALA A CA 1
ATOM 770 C C . ALA A 1 97 ? 4.009 -7.643 7.276 1.00 78.56 97 ALA A C 1
ATOM 772 O O . ALA A 1 97 ? 3.286 -7.741 8.266 1.00 78.56 97 ALA A O 1
ATOM 773 N N . ARG A 1 98 ? 4.878 -8.602 6.934 1.00 79.12 98 ARG A N 1
ATOM 774 C CA . ARG A 1 98 ? 5.052 -9.860 7.682 1.00 79.12 98 ARG A CA 1
ATOM 775 C C . ARG A 1 98 ? 5.490 -9.627 9.126 1.00 79.12 98 ARG A C 1
ATOM 777 O O . ARG A 1 98 ? 4.963 -10.266 10.034 1.00 79.12 98 ARG A O 1
ATOM 784 N N . TYR A 1 99 ? 6.434 -8.717 9.352 1.00 80.56 99 TYR A N 1
ATOM 785 C CA . TYR A 1 99 ? 6.887 -8.381 10.700 1.00 80.56 99 TYR A CA 1
ATOM 786 C C . TYR A 1 99 ? 5.772 -7.734 11.535 1.00 80.56 99 TYR A C 1
ATOM 788 O O . TYR A 1 99 ? 5.524 -8.146 12.668 1.00 80.56 99 TYR A O 1
ATOM 796 N N . ASP A 1 100 ? 5.050 -6.761 10.973 1.00 74.88 100 ASP A N 1
ATOM 797 C CA . ASP A 1 100 ? 3.954 -6.085 11.673 1.00 74.88 100 ASP A CA 1
ATOM 798 C C . ASP A 1 100 ? 2.798 -7.056 12.005 1.00 74.88 100 ASP A C 1
ATOM 800 O O . ASP A 1 100 ? 2.162 -6.895 13.052 1.00 74.88 100 ASP A O 1
ATOM 804 N N . MET A 1 101 ? 2.582 -8.106 11.195 1.00 72.12 101 MET A N 1
ATOM 805 C CA . MET A 1 101 ? 1.670 -9.207 11.537 1.00 72.12 101 MET A CA 1
ATOM 806 C C . MET A 1 101 ? 2.149 -10.024 12.741 1.00 72.12 101 MET A C 1
ATOM 808 O O . MET A 1 101 ? 1.369 -10.277 13.655 1.00 72.12 101 MET A O 1
ATOM 812 N N . GLN A 1 102 ? 3.412 -10.470 12.740 1.00 74.50 102 GLN A N 1
ATOM 813 C CA . GLN A 1 102 ? 3.969 -11.308 13.814 1.00 74.50 102 GLN A CA 1
ATOM 814 C C . GLN A 1 102 ? 3.904 -10.598 15.167 1.00 74.50 102 GLN A C 1
ATOM 816 O O . GLN A 1 102 ? 3.590 -11.197 16.196 1.00 74.50 102 GLN A O 1
ATOM 821 N N . GLU A 1 103 ? 4.135 -9.291 15.151 1.00 73.25 103 GLU A N 1
ATOM 822 C CA . GLU A 1 103 ? 4.073 -8.436 16.328 1.00 73.25 103 GLU A CA 1
ATOM 823 C C . GLU A 1 103 ? 2.639 -8.036 16.717 1.00 73.25 103 GLU A C 1
ATOM 825 O O . GLU A 1 103 ? 2.461 -7.283 17.672 1.00 73.25 103 GLU A O 1
ATOM 830 N N . HIS A 1 104 ? 1.620 -8.509 15.988 1.00 67.62 104 HIS A N 1
ATOM 831 C CA . HIS A 1 104 ? 0.203 -8.184 16.192 1.00 67.62 104 HIS A CA 1
ATOM 832 C C . HIS A 1 104 ? -0.074 -6.670 16.213 1.00 67.62 104 HIS A C 1
ATOM 834 O O . HIS A 1 104 ? -1.001 -6.199 16.872 1.00 67.62 104 HIS A O 1
ATOM 840 N N . ARG A 1 105 ? 0.743 -5.884 15.500 1.00 63.91 105 ARG A N 1
ATOM 841 C CA . ARG A 1 105 ? 0.711 -4.413 15.555 1.00 63.91 105 ARG A CA 1
ATOM 842 C C . ARG A 1 105 ? -0.393 -3.812 14.700 1.00 63.91 105 ARG A C 1
ATOM 844 O O . ARG A 1 105 ? -0.796 -2.677 14.934 1.00 63.91 105 ARG A O 1
ATOM 851 N N . VAL A 1 106 ? -0.854 -4.542 13.692 1.00 58.66 106 VAL A N 1
ATOM 852 C CA . VAL A 1 106 ? -1.906 -4.105 12.775 1.00 58.66 106 VAL A CA 1
ATOM 853 C C . VAL A 1 106 ? -2.656 -5.345 12.317 1.00 58.66 106 VAL A C 1
ATOM 855 O O . VAL A 1 106 ? -1.995 -6.261 11.853 1.00 58.66 106 VAL A O 1
ATOM 858 N N . TYR A 1 107 ? -3.995 -5.326 12.398 1.00 64.81 107 TYR A N 1
ATOM 859 C CA . TYR A 1 107 ? -4.913 -6.220 11.673 1.00 64.81 107 TYR A CA 1
ATOM 860 C C . TYR A 1 107 ? -4.690 -7.741 11.872 1.00 64.81 107 TYR A C 1
ATOM 862 O O . TYR A 1 107 ? -3.635 -8.295 11.581 1.00 64.81 107 TYR A O 1
ATOM 870 N N . LYS A 1 108 ? -5.719 -8.485 12.307 1.00 63.44 108 LYS A N 1
ATOM 871 C CA . LYS A 1 108 ? -5.661 -9.958 12.243 1.00 63.44 108 LYS A CA 1
ATOM 872 C C . LYS A 1 108 ? -5.749 -10.383 10.786 1.00 63.44 108 LYS A C 1
ATOM 874 O O . LYS A 1 108 ? -6.831 -10.440 10.212 1.00 63.44 108 LYS A O 1
ATOM 879 N N . MET A 1 109 ? -4.590 -10.637 10.210 1.00 64.12 109 MET A N 1
ATOM 880 C CA . MET A 1 109 ? -4.470 -10.946 8.808 1.00 64.12 109 MET A CA 1
ATOM 881 C C . MET A 1 109 ? -4.954 -12.364 8.497 1.00 64.12 109 MET A C 1
ATOM 883 O O . MET A 1 109 ? -4.707 -13.286 9.274 1.00 64.12 109 MET A O 1
ATOM 887 N N . THR A 1 110 ? -5.645 -12.540 7.370 1.00 74.31 110 THR A N 1
ATOM 888 C CA . THR A 1 110 ? -6.036 -13.867 6.881 1.00 74.31 110 THR A CA 1
ATOM 889 C C . THR A 1 110 ? -4.934 -14.470 6.010 1.00 74.31 110 THR A C 1
ATOM 891 O O . THR A 1 110 ? -4.159 -13.740 5.396 1.00 74.31 110 THR A O 1
ATOM 894 N N . ASP A 1 111 ? -4.896 -15.798 5.872 1.00 77.56 111 ASP A N 1
ATOM 895 C CA . ASP A 1 111 ? -3.963 -16.469 4.948 1.00 77.56 111 ASP A CA 1
ATOM 896 C C . ASP A 1 111 ? -4.108 -15.953 3.500 1.00 77.56 111 ASP A C 1
ATOM 898 O O . ASP A 1 111 ? -3.131 -15.855 2.757 1.00 77.56 111 ASP A O 1
ATOM 902 N N . ASN A 1 112 ? -5.324 -15.551 3.109 1.00 81.88 112 ASN A N 1
ATOM 903 C CA . ASN A 1 112 ? -5.600 -14.973 1.793 1.00 81.88 112 ASN A CA 1
ATOM 904 C C . ASN A 1 112 ? -4.933 -13.608 1.589 1.00 81.88 112 ASN A C 1
ATOM 906 O O . ASN A 1 112 ? -4.465 -13.317 0.490 1.00 81.88 112 ASN A O 1
ATOM 910 N N . ASP A 1 113 ? -4.876 -12.772 2.625 1.00 77.12 113 ASP A N 1
ATOM 911 C CA . ASP A 1 113 ? -4.188 -11.482 2.547 1.00 77.12 113 ASP A CA 1
ATOM 912 C C . ASP A 1 113 ? -2.673 -11.694 2.376 1.00 77.12 113 ASP A C 1
ATOM 914 O O . ASP A 1 113 ? -2.032 -10.960 1.623 1.00 77.12 113 ASP A O 1
ATOM 918 N N . GLN A 1 114 ? -2.108 -12.737 3.006 1.00 81.12 114 GLN A N 1
ATOM 919 C CA . GLN A 1 114 ? -0.687 -13.080 2.875 1.00 81.12 114 GLN A CA 1
ATOM 920 C C . GLN A 1 114 ? -0.377 -13.476 1.442 1.00 81.12 114 GLN A C 1
ATOM 922 O O . GLN A 1 114 ? 0.533 -12.929 0.818 1.00 81.12 114 GLN A O 1
ATOM 927 N N . LEU A 1 115 ? -1.168 -14.419 0.927 1.00 86.19 115 LEU A N 1
ATOM 928 C CA . LEU A 1 115 ? -1.036 -14.922 -0.428 1.00 86.19 115 LEU A CA 1
ATOM 929 C C . LEU A 1 115 ? -1.118 -13.773 -1.433 1.00 86.19 115 LEU A C 1
ATOM 931 O O . LEU A 1 115 ? -0.306 -13.705 -2.353 1.00 86.19 115 LEU A O 1
ATOM 935 N N . ARG A 1 116 ? -2.043 -12.832 -1.225 1.00 85.12 116 ARG A N 1
ATOM 936 C CA . ARG A 1 116 ? -2.202 -11.674 -2.104 1.00 85.12 116 ARG A CA 1
ATOM 937 C C . ARG A 1 116 ? -0.988 -10.746 -2.094 1.00 85.12 116 ARG A C 1
ATOM 939 O O . ARG A 1 116 ? -0.591 -10.259 -3.150 1.00 85.12 116 ARG A O 1
ATOM 946 N N . LEU A 1 117 ? -0.378 -10.503 -0.933 1.00 85.69 117 LEU A N 1
ATOM 947 C CA . LEU A 1 117 ? 0.851 -9.710 -0.862 1.00 85.69 117 LEU A CA 1
ATOM 948 C C . LEU A 1 117 ? 2.025 -10.394 -1.572 1.00 85.69 117 LEU A C 1
ATOM 950 O O . LEU A 1 117 ? 2.784 -9.744 -2.291 1.00 85.69 117 LEU A O 1
ATOM 954 N N . GLU A 1 118 ? 2.164 -11.704 -1.390 1.00 88.56 118 GLU A N 1
ATOM 955 C CA . GLU A 1 118 ? 3.201 -12.499 -2.051 1.00 88.56 118 GLU A CA 1
ATOM 956 C C . GLU A 1 118 ? 3.003 -12.519 -3.573 1.00 88.56 118 GLU A C 1
ATOM 958 O O . GLU A 1 118 ? 3.964 -12.346 -4.324 1.00 88.56 118 GLU A O 1
ATOM 963 N N . GLN A 1 119 ? 1.754 -12.636 -4.037 1.00 91.69 119 GLN A N 1
ATOM 964 C CA . GLN A 1 119 ? 1.391 -12.509 -5.450 1.00 91.69 119 GLN A CA 1
ATOM 965 C C . GLN A 1 119 ? 1.733 -11.124 -6.003 1.00 91.69 119 GLN A C 1
ATOM 967 O O . GLN A 1 119 ? 2.278 -11.033 -7.101 1.00 91.69 119 GLN A O 1
ATOM 972 N N . LEU A 1 120 ? 1.486 -10.053 -5.244 1.00 90.94 120 LEU A N 1
ATOM 973 C CA . LEU A 1 120 ? 1.815 -8.689 -5.659 1.00 90.94 120 LEU A CA 1
ATOM 974 C C . LEU A 1 120 ? 3.320 -8.513 -5.890 1.00 90.94 120 LEU A C 1
ATOM 976 O O . LEU A 1 120 ? 3.715 -7.989 -6.932 1.00 90.94 120 LEU A O 1
ATOM 980 N N . VAL A 1 121 ? 4.164 -9.007 -4.979 1.00 91.06 121 VAL A N 1
ATOM 981 C CA . VAL A 1 121 ? 5.628 -8.968 -5.149 1.00 91.06 121 VAL A CA 1
ATOM 982 C C . VAL A 1 121 ? 6.085 -9.862 -6.305 1.00 91.06 121 VAL A C 1
ATOM 984 O O . VAL A 1 121 ? 6.917 -9.445 -7.109 1.00 91.06 121 VAL A O 1
ATOM 987 N N . ALA A 1 122 ? 5.503 -11.053 -6.471 1.00 93.62 122 ALA A N 1
ATOM 988 C CA . ALA A 1 122 ? 5.823 -11.926 -7.602 1.00 93.62 122 ALA A CA 1
ATOM 989 C C . ALA A 1 122 ? 5.462 -11.283 -8.957 1.00 93.62 122 ALA A C 1
ATOM 991 O O . ALA A 1 122 ? 6.227 -11.359 -9.922 1.00 93.62 122 ALA A O 1
ATOM 992 N N . CYS A 1 123 ? 4.313 -10.611 -9.031 1.00 94.62 123 CYS A N 1
ATOM 993 C CA . CYS A 1 123 ? 3.891 -9.848 -10.200 1.00 94.62 123 CYS A CA 1
ATOM 994 C C . CYS A 1 123 ? 4.800 -8.640 -10.458 1.00 94.62 123 CYS A C 1
ATOM 996 O O . CYS A 1 123 ? 5.108 -8.358 -11.618 1.00 94.62 123 CYS A O 1
ATOM 998 N N . ALA A 1 124 ? 5.275 -7.972 -9.402 1.00 93.19 124 ALA A N 1
ATOM 999 C CA . ALA A 1 124 ? 6.260 -6.901 -9.504 1.00 93.19 124 ALA A CA 1
ATOM 1000 C C . ALA A 1 124 ? 7.570 -7.396 -10.114 1.00 93.19 124 ALA A C 1
ATOM 1002 O O . ALA A 1 124 ? 8.004 -6.842 -11.119 1.00 93.19 124 ALA A O 1
ATOM 1003 N N . HIS A 1 125 ? 8.124 -8.496 -9.600 1.00 93.94 125 HIS A N 1
ATOM 1004 C CA . HIS A 1 125 ? 9.332 -9.112 -10.149 1.00 93.94 125 HIS A CA 1
ATOM 1005 C C . HIS A 1 125 ? 9.164 -9.480 -11.630 1.00 93.94 125 HIS A C 1
ATOM 1007 O O . HIS A 1 125 ? 10.004 -9.164 -12.469 1.00 93.94 125 HIS A O 1
ATOM 1013 N N . LYS A 1 126 ? 8.024 -10.080 -11.998 1.00 94.81 126 LYS A N 1
ATOM 1014 C CA . LYS A 1 126 ? 7.729 -10.437 -13.393 1.00 94.81 126 LYS A CA 1
ATOM 1015 C C . LYS A 1 126 ? 7.651 -9.218 -14.322 1.00 94.81 126 LYS A C 1
ATOM 1017 O O . LYS A 1 126 ? 8.023 -9.330 -15.490 1.00 94.81 126 LYS A O 1
ATOM 1022 N N . LYS A 1 127 ? 7.115 -8.091 -13.843 1.00 94.38 127 LYS A N 1
ATOM 1023 C CA . LYS A 1 127 ? 6.920 -6.871 -14.641 1.00 94.38 127 LYS A CA 1
ATOM 1024 C C . LYS A 1 127 ? 8.180 -6.006 -14.710 1.00 94.38 127 LYS A C 1
ATOM 1026 O O . LYS A 1 127 ? 8.491 -5.516 -15.791 1.00 94.38 127 LYS A O 1
ATOM 1031 N N . LEU A 1 128 ? 8.858 -5.813 -13.581 1.00 93.75 128 LEU A N 1
ATOM 1032 C CA . LEU A 1 128 ? 9.959 -4.861 -13.406 1.00 93.75 128 LEU A CA 1
ATOM 1033 C C . LEU A 1 128 ? 11.336 -5.511 -13.547 1.00 93.75 128 LEU A C 1
ATOM 1035 O O . LEU A 1 128 ? 12.248 -4.865 -14.049 1.00 93.75 128 LEU A O 1
ATOM 1039 N N . GLY A 1 129 ? 11.480 -6.795 -13.210 1.00 90.56 129 GLY A N 1
ATOM 1040 C CA . GLY A 1 129 ? 12.753 -7.513 -13.320 1.00 90.56 129 GLY A CA 1
ATOM 1041 C C . GLY A 1 129 ? 13.375 -7.465 -14.726 1.00 90.56 129 GLY A C 1
ATOM 1042 O O . GLY A 1 129 ? 14.573 -7.230 -14.839 1.00 90.56 129 GLY A O 1
ATOM 1043 N N . PRO A 1 130 ? 12.601 -7.605 -15.826 1.00 93.38 130 PRO A N 1
ATOM 1044 C CA . PRO A 1 130 ? 13.138 -7.435 -17.181 1.00 93.38 130 PRO A CA 1
ATOM 1045 C C . PRO A 1 130 ? 13.524 -5.994 -17.542 1.00 93.38 130 PRO A C 1
ATOM 1047 O O . PRO A 1 130 ? 14.171 -5.783 -18.565 1.00 93.38 130 PRO A O 1
ATOM 1050 N N . TRP A 1 131 ? 13.048 -5.006 -16.781 1.00 91.00 131 TRP A N 1
ATOM 1051 C CA . TRP A 1 131 ? 13.317 -3.585 -17.000 1.00 91.00 131 TRP A CA 1
ATOM 1052 C C . TRP A 1 131 ? 14.561 -3.122 -16.233 1.00 91.00 131 TRP A C 1
ATOM 1054 O O . TRP A 1 131 ? 15.215 -2.192 -16.699 1.00 91.00 131 TRP A O 1
ATOM 1064 N N . ASP A 1 132 ? 14.919 -3.794 -15.134 1.00 90.31 132 ASP A N 1
ATOM 1065 C CA . ASP A 1 132 ? 16.176 -3.608 -14.394 1.00 90.31 132 ASP A CA 1
ATOM 1066 C C . ASP A 1 132 ? 16.424 -2.128 -14.029 1.00 90.31 132 ASP A C 1
ATOM 1068 O O . ASP A 1 132 ? 15.600 -1.508 -13.353 1.00 90.31 132 ASP A O 1
ATOM 1072 N N . GLU A 1 133 ? 17.499 -1.520 -14.533 1.00 93.19 133 GLU A N 1
ATOM 1073 C CA . GLU A 1 133 ? 17.855 -0.112 -14.296 1.00 93.19 133 GLU A CA 1
ATOM 1074 C C . GLU A 1 133 ? 17.117 0.883 -15.218 1.00 93.19 133 GLU A C 1
ATOM 1076 O O . GLU A 1 133 ? 17.509 2.043 -15.352 1.00 93.19 133 GLU A O 1
ATOM 1081 N N . THR A 1 134 ? 16.054 0.459 -15.911 1.00 96.62 134 THR A N 1
ATOM 1082 C CA . THR A 1 134 ? 15.260 1.372 -16.749 1.00 96.62 134 THR A CA 1
ATOM 1083 C C . THR A 1 134 ? 14.582 2.427 -15.881 1.00 96.62 134 THR A C 1
ATOM 1085 O O . THR A 1 134 ? 13.773 2.108 -15.011 1.00 96.62 134 THR A O 1
ATOM 1088 N N . GLU A 1 135 ? 14.865 3.693 -16.177 1.00 97.12 135 GLU A N 1
ATOM 1089 C CA . GLU A 1 135 ? 14.253 4.849 -15.525 1.00 97.12 135 GLU A CA 1
ATOM 1090 C C . GLU A 1 135 ? 12.779 5.000 -15.914 1.00 97.12 135 GLU A C 1
ATOM 1092 O O . GLU A 1 135 ? 12.434 5.177 -17.087 1.00 97.12 135 GLU A O 1
ATOM 1097 N N . LEU A 1 136 ? 11.907 4.973 -14.911 1.00 96.19 136 LEU A N 1
ATOM 1098 C CA . LEU A 1 136 ? 10.470 5.150 -15.048 1.00 96.19 136 LEU A CA 1
ATOM 1099 C C . LEU A 1 136 ? 10.087 6.562 -14.644 1.00 96.19 136 LEU A C 1
ATOM 1101 O O . LEU A 1 136 ? 10.310 6.987 -13.511 1.00 96.19 136 LEU A O 1
ATOM 1105 N N . ASN A 1 137 ? 9.455 7.289 -15.557 1.00 95.75 137 ASN A N 1
ATOM 1106 C CA . ASN A 1 137 ? 8.748 8.503 -15.177 1.00 95.75 137 ASN A CA 1
ATOM 1107 C C . ASN A 1 137 ? 7.443 8.160 -14.430 1.00 95.75 137 ASN A C 1
ATOM 1109 O O . ASN A 1 137 ? 7.010 7.007 -14.371 1.00 95.75 137 ASN A O 1
ATOM 1113 N N . ARG A 1 138 ? 6.787 9.184 -13.880 1.00 94.19 138 ARG A N 1
ATOM 1114 C CA . ARG A 1 138 ? 5.545 9.037 -13.105 1.00 94.19 138 ARG A CA 1
ATOM 1115 C C . ARG A 1 138 ? 4.446 8.242 -13.828 1.00 94.19 138 ARG A C 1
ATOM 1117 O O . ARG A 1 138 ? 3.771 7.434 -13.199 1.00 94.19 138 ARG A O 1
ATOM 1124 N N . GLU A 1 139 ? 4.245 8.475 -15.122 1.00 93.88 139 GLU A N 1
ATOM 1125 C CA . GLU A 1 139 ? 3.206 7.793 -15.906 1.00 93.88 139 GLU A CA 1
ATOM 1126 C C . GLU A 1 139 ? 3.536 6.305 -16.063 1.00 93.88 139 GLU A C 1
ATOM 1128 O O . GLU A 1 139 ? 2.734 5.451 -15.691 1.00 93.88 139 GLU A O 1
ATOM 1133 N N . GLN A 1 140 ? 4.764 5.997 -16.485 1.00 95.69 140 GLN A N 1
ATOM 1134 C CA . GLN A 1 140 ? 5.245 4.621 -16.642 1.00 95.69 140 GLN A CA 1
ATOM 1135 C C . GLN A 1 140 ? 5.221 3.843 -15.323 1.00 95.69 140 GLN A C 1
ATOM 1137 O O . GLN A 1 140 ? 4.883 2.659 -15.311 1.00 95.69 140 GLN A O 1
ATOM 1142 N N . PHE A 1 141 ? 5.549 4.506 -14.211 1.00 95.56 141 PHE A N 1
ATOM 1143 C CA . PHE A 1 141 ? 5.447 3.930 -12.875 1.00 95.56 141 PHE A CA 1
ATOM 1144 C C . PHE A 1 141 ? 4.007 3.522 -12.554 1.00 95.56 141 PHE A C 1
ATOM 1146 O O . PHE A 1 141 ? 3.765 2.387 -12.143 1.00 95.56 141 PHE A O 1
ATOM 1153 N N . TYR A 1 142 ? 3.037 4.420 -12.752 1.00 94.19 142 TYR A N 1
ATOM 1154 C CA . TYR A 1 142 ? 1.642 4.120 -12.436 1.00 94.19 142 TYR A CA 1
ATOM 1155 C C . TYR A 1 142 ? 1.028 3.083 -13.376 1.00 94.19 142 TYR A C 1
ATOM 1157 O O . TYR A 1 142 ? 0.236 2.261 -12.913 1.00 94.19 142 TYR A O 1
ATOM 1165 N N . ASP A 1 143 ? 1.429 3.060 -14.646 1.00 94.25 143 ASP A N 1
ATOM 1166 C CA . ASP A 1 143 ? 1.027 2.019 -15.593 1.00 94.25 143 ASP A CA 1
ATOM 1167 C C . ASP A 1 143 ? 1.573 0.648 -15.179 1.00 94.25 143 ASP A C 1
ATOM 1169 O O . ASP A 1 143 ? 0.813 -0.321 -15.072 1.00 94.25 143 ASP A O 1
ATOM 1173 N N . ALA A 1 144 ? 2.869 0.569 -14.859 1.00 94.12 144 ALA A N 1
ATOM 1174 C CA . ALA A 1 144 ? 3.483 -0.657 -14.360 1.00 94.12 144 ALA A CA 1
ATOM 1175 C C . ALA A 1 144 ? 2.806 -1.127 -13.067 1.00 94.12 144 ALA A C 1
ATOM 1177 O O . ALA A 1 144 ? 2.459 -2.302 -12.939 1.00 94.12 144 ALA A O 1
ATOM 1178 N N . LEU A 1 145 ? 2.536 -0.208 -12.140 1.00 92.75 145 LEU A N 1
ATOM 1179 C CA . LEU A 1 145 ? 1.872 -0.511 -10.880 1.00 92.75 145 LEU A CA 1
ATOM 1180 C C . LEU A 1 145 ? 0.442 -1.028 -11.081 1.00 92.75 145 LEU A C 1
ATOM 1182 O O . LEU A 1 145 ? 0.047 -2.006 -10.447 1.00 92.75 145 LEU A O 1
ATOM 1186 N N . ALA A 1 146 ? -0.324 -0.430 -11.994 1.00 91.94 146 ALA A N 1
ATOM 1187 C CA . ALA A 1 146 ? -1.671 -0.885 -12.321 1.00 91.94 146 ALA A CA 1
ATOM 1188 C C . ALA A 1 146 ? -1.679 -2.282 -12.965 1.00 91.94 146 ALA A C 1
ATOM 1190 O O . ALA A 1 146 ? -2.622 -3.053 -12.773 1.00 91.94 146 ALA A O 1
ATOM 1191 N N . GLU A 1 147 ? -0.655 -2.633 -13.742 1.00 93.25 147 GLU A N 1
ATOM 1192 C CA . GLU A 1 147 ? -0.481 -3.991 -14.264 1.00 93.25 147 GLU A CA 1
ATOM 1193 C C . GLU A 1 147 ? -0.102 -4.995 -13.169 1.00 93.25 147 GLU A C 1
ATOM 1195 O O . GLU A 1 147 ? -0.678 -6.082 -13.125 1.00 93.25 147 GLU A O 1
ATOM 1200 N N . ILE A 1 148 ? 0.804 -4.623 -12.261 1.00 93.06 148 ILE A N 1
ATOM 1201 C CA . ILE A 1 148 ? 1.220 -5.456 -11.122 1.00 93.06 148 ILE A CA 1
ATOM 1202 C C . ILE A 1 148 ? 0.019 -5.780 -10.232 1.00 93.06 148 ILE A C 1
ATOM 1204 O O . ILE A 1 148 ? -0.238 -6.946 -9.945 1.00 93.06 148 ILE A O 1
ATOM 1208 N N . VAL A 1 149 ? -0.767 -4.765 -9.862 1.00 89.50 149 VAL A N 1
ATOM 1209 C CA . VAL A 1 149 ? -1.969 -4.929 -9.028 1.00 89.50 149 VAL A CA 1
ATOM 1210 C C . VAL A 1 149 ? -3.037 -5.784 -9.713 1.00 89.50 149 VAL A C 1
ATOM 1212 O O . VAL A 1 149 ? -3.794 -6.462 -9.036 1.00 89.50 149 VAL A O 1
ATOM 1215 N N . ARG A 1 150 ? -3.123 -5.767 -11.047 1.00 90.62 150 ARG A N 1
ATOM 1216 C CA . ARG A 1 150 ? -4.083 -6.587 -11.809 1.00 90.62 150 ARG A CA 1
ATOM 1217 C C . ARG A 1 150 ? -3.643 -8.044 -11.951 1.00 90.62 150 ARG A C 1
ATOM 1219 O O . ARG A 1 150 ? -4.474 -8.906 -12.218 1.00 90.62 150 ARG A O 1
ATOM 1226 N N . CYS A 1 151 ? -2.341 -8.292 -11.863 1.00 90.50 151 CYS A N 1
ATOM 1227 C CA . CYS A 1 151 ? -1.753 -9.624 -11.932 1.00 90.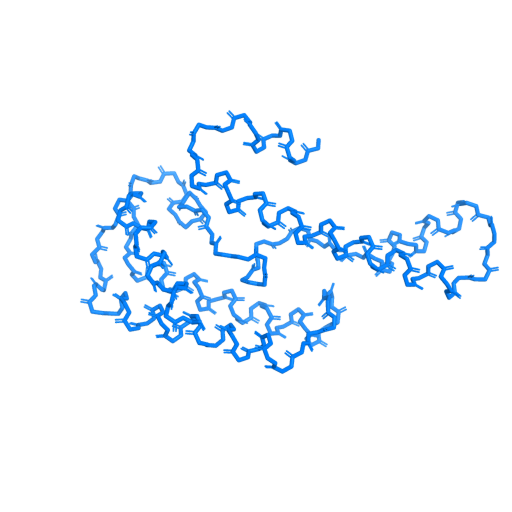50 151 CYS A CA 1
ATOM 1228 C C . CYS A 1 151 ? -1.954 -10.417 -10.627 1.00 90.50 151 CYS A C 1
ATOM 1230 O O . CYS A 1 151 ? -2.034 -11.644 -10.694 1.00 90.50 151 CYS A O 1
ATOM 1232 N N . ALA A 1 152 ? -2.042 -9.722 -9.486 1.00 84.69 152 ALA A N 1
ATOM 1233 C CA . ALA A 1 152 ? -2.224 -10.286 -8.146 1.00 84.69 152 ALA A CA 1
ATOM 1234 C C . ALA A 1 152 ? -3.699 -10.356 -7.721 1.00 84.69 152 ALA A C 1
ATOM 1236 O O . ALA A 1 152 ? -4.116 -11.433 -7.249 1.00 84.69 152 ALA A O 1
#

pLDDT: mean 85.03, std 8.97, range [55.81, 97.12]

Secondary structure (DSSP, 8-state):
-HHHHHTT-S-HHHHHHHHHHHHHHHHHHHHHHHHHHHH-----HHHHHHHHHHH--------TTT-PPPHHHHHTT-SEEEHHHHHHHHHHHHHHHHHHHHTT-S----HHHHHHHHHHHHHHHHHHTTTTTPEEEHHHHHHHHHHHHHH-